Protein AF-A0A0N1GGP4-F1 (afdb_monomer)

Solvent-accessible surface area (backbone atoms only — not comparable to full-atom values): 4964 Å² total; per-residue (Å²): 137,83,84,78,78,81,75,77,56,69,67,54,66,75,70,49,86,77,84,82,89,64,62,68,72,58,47,51,53,42,49,54,51,18,64,76,70,75,46,55,57,67,58,55,51,52,48,53,51,48,54,53,46,54,62,59,66,62,37,65,64,59,57,48,47,54,51,52,66,68,39,50,73,59,61,64,74,77,113

pLDDT: mean 75.94, std 16.9, range [35.5, 96.31]

Nearest PDB structures (foldseek):
  9fnn-assembly1_A  TM=4.489E-01  e=4.214E+00  Escherichia coli

Sequence (79 aa):
MARRHHLIPAWYHLCMAMTLRLPDDLDAKLTERAHREGRSKQELAIEAIRDAQDRAEVKVDDVLAELMDSDTEILDYLK

Foldseek 3Di:
DDDDPPDDDPVCVVPDDDDDDDDPVVVVVLVVVCVVVVHDSVVVVVVVVVVVVVVVVPPPVVVVVVVCVVCVVVVVVVD

Structure (mmCIF, N/CA/C/O backbone):
data_AF-A0A0N1GGP4-F1
#
_entry.id   AF-A0A0N1GGP4-F1
#
loop_
_atom_site.group_PDB
_atom_site.id
_atom_site.type_symbol
_atom_site.label_atom_id
_atom_site.label_alt_id
_atom_site.label_comp_id
_atom_site.label_asym_id
_atom_site.label_entity_id
_atom_site.label_seq_id
_atom_site.pdbx_PDB_ins_code
_atom_site.Cartn_x
_atom_site.Cartn_y
_atom_site.Cartn_z
_atom_site.occupancy
_atom_site.B_iso_or_equiv
_atom_site.auth_seq_id
_atom_site.auth_comp_id
_atom_site.auth_asym_id
_atom_site.auth_atom_id
_atom_site.pdbx_PDB_model_num
ATOM 1 N N . MET A 1 1 ? 8.000 -38.663 19.198 1.00 35.50 1 MET A N 1
ATOM 2 C CA . MET A 1 1 ? 7.733 -37.265 19.612 1.00 35.50 1 MET A CA 1
ATOM 3 C C . MET A 1 1 ? 7.344 -36.459 18.377 1.00 35.50 1 MET A C 1
ATOM 5 O O . MET A 1 1 ? 8.204 -36.207 17.545 1.00 35.50 1 MET A O 1
ATOM 9 N N . ALA A 1 2 ? 6.060 -36.137 18.194 1.00 42.31 2 ALA A N 1
ATOM 10 C CA . ALA A 1 2 ? 5.577 -35.416 17.011 1.00 42.31 2 ALA A CA 1
ATOM 11 C C . ALA A 1 2 ? 5.607 -33.897 17.254 1.00 42.31 2 ALA A C 1
ATOM 13 O O . ALA A 1 2 ? 5.028 -33.407 18.225 1.00 42.31 2 ALA A O 1
ATOM 14 N N . ARG A 1 3 ? 6.303 -33.162 16.378 1.00 46.28 3 ARG A N 1
ATOM 15 C CA . ARG A 1 3 ? 6.361 -31.694 16.370 1.00 46.28 3 ARG A CA 1
ATOM 16 C C . ARG A 1 3 ? 4.961 -31.123 16.112 1.00 46.28 3 ARG A C 1
ATOM 18 O O . ARG A 1 3 ? 4.437 -31.273 15.014 1.00 46.28 3 ARG A O 1
ATOM 25 N N . ARG A 1 4 ? 4.365 -30.444 17.098 1.00 50.22 4 ARG A N 1
ATOM 26 C CA . ARG A 1 4 ? 3.191 -29.583 16.874 1.00 50.22 4 ARG A CA 1
ATOM 27 C C . ARG A 1 4 ? 3.652 -28.303 16.181 1.00 50.22 4 ARG A C 1
ATOM 29 O O . ARG A 1 4 ? 4.186 -27.414 16.841 1.00 50.22 4 ARG A O 1
ATOM 36 N N . HIS A 1 5 ? 3.428 -28.196 14.875 1.00 55.31 5 HIS A N 1
ATOM 37 C CA . HIS A 1 5 ? 3.360 -26.888 14.227 1.00 55.31 5 HIS A CA 1
ATOM 38 C C . HIS A 1 5 ? 2.156 -26.141 14.818 1.00 55.31 5 HIS A C 1
ATOM 40 O O . HIS A 1 5 ? 1.015 -26.556 14.629 1.00 55.31 5 HIS A O 1
ATOM 46 N N . HIS A 1 6 ? 2.406 -25.081 15.590 1.00 63.66 6 HIS A N 1
ATOM 47 C CA . HIS A 1 6 ? 1.356 -24.161 16.025 1.00 63.66 6 HIS A CA 1
ATOM 48 C C . HIS A 1 6 ? 0.890 -23.362 14.804 1.00 63.66 6 HIS A C 1
ATOM 5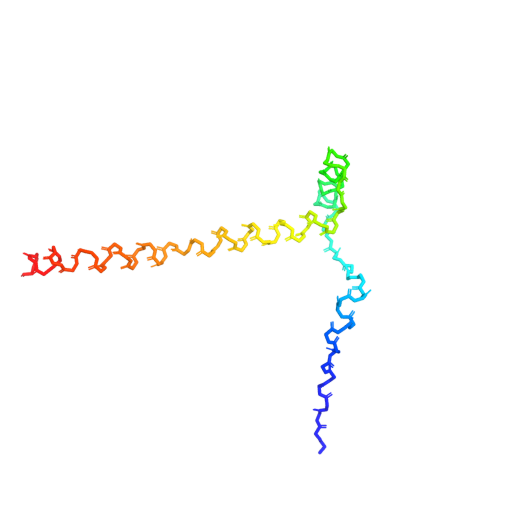0 O O . HIS A 1 6 ? 1.514 -22.374 14.425 1.00 63.66 6 HIS A O 1
ATOM 56 N N . LEU A 1 7 ? -0.187 -23.820 14.167 1.00 76.44 7 LEU A N 1
ATOM 57 C CA . LEU A 1 7 ? -0.951 -23.022 13.216 1.00 76.44 7 LEU A CA 1
ATOM 58 C C . LEU A 1 7 ? -1.623 -21.896 14.005 1.00 76.44 7 LEU A C 1
ATOM 60 O O . LEU A 1 7 ? -2.448 -22.149 14.883 1.00 76.44 7 LEU A O 1
ATOM 64 N N . ILE A 1 8 ? -1.217 -20.660 13.735 1.00 77.25 8 ILE A N 1
ATOM 65 C CA . ILE A 1 8 ? -1.824 -19.472 14.331 1.00 77.25 8 ILE A CA 1
ATOM 66 C C . ILE A 1 8 ? -3.273 -19.378 13.813 1.00 77.25 8 ILE A C 1
ATOM 68 O O . ILE A 1 8 ? -3.485 -19.461 12.601 1.00 77.25 8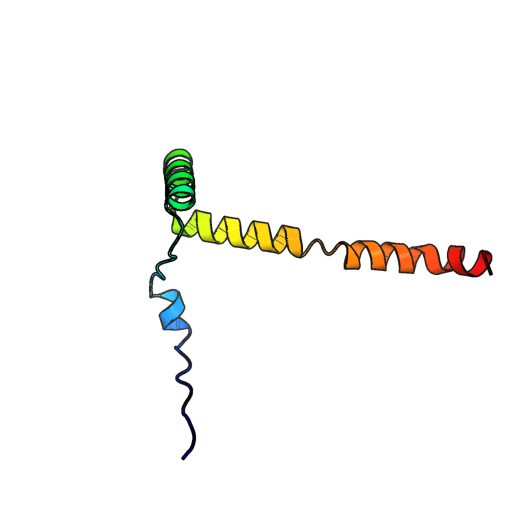 ILE A O 1
ATOM 72 N N . PRO A 1 9 ? -4.289 -19.244 14.686 1.00 85.25 9 PRO A N 1
ATOM 73 C CA . PRO A 1 9 ? -5.681 -19.155 14.253 1.00 85.25 9 PRO A CA 1
ATOM 74 C C . PRO A 1 9 ? -5.948 -17.960 13.324 1.00 85.25 9 PRO A C 1
ATOM 76 O O . PRO A 1 9 ? -5.454 -16.864 13.567 1.00 85.25 9 PRO A O 1
ATOM 79 N N . ALA A 1 10 ? -6.809 -18.128 12.315 1.00 74.44 10 ALA A N 1
ATOM 80 C CA . ALA A 1 10 ? -7.123 -17.071 11.341 1.00 74.44 10 ALA A CA 1
ATOM 81 C C . ALA A 1 10 ? -7.663 -15.774 11.981 1.00 74.44 10 ALA A C 1
ATOM 83 O O . ALA A 1 10 ? -7.335 -14.680 11.528 1.00 74.44 10 ALA A O 1
ATOM 84 N N . TRP A 1 11 ? -8.425 -15.880 13.078 1.00 78.19 11 TRP A N 1
ATOM 85 C CA . TRP A 1 11 ? -8.925 -14.711 13.813 1.00 78.19 11 TRP A CA 1
ATOM 86 C C . TRP A 1 11 ? -7.791 -13.850 14.388 1.00 78.19 11 TRP A C 1
ATOM 88 O O . TRP A 1 11 ? -7.921 -12.632 14.448 1.00 78.19 11 TRP A O 1
ATOM 98 N N . TYR A 1 12 ? -6.654 -14.456 14.749 1.00 73.25 12 TYR A N 1
ATOM 99 C CA . TYR A 1 12 ? -5.489 -13.728 15.250 1.00 73.25 12 TYR A CA 1
ATOM 100 C C . TYR A 1 12 ? -4.889 -12.843 14.154 1.00 73.25 12 TYR A C 1
ATOM 102 O O . TYR A 1 12 ? -4.526 -11.708 14.432 1.00 73.25 12 TYR A O 1
ATOM 110 N N . HIS A 1 13 ? -4.854 -13.312 12.903 1.00 72.38 13 HIS A N 1
ATOM 111 C CA . HIS A 1 13 ? -4.388 -12.513 11.763 1.00 72.38 13 HIS A CA 1
ATOM 112 C C . HIS A 1 13 ? -5.347 -11.375 11.388 1.00 72.38 13 HIS A C 1
ATOM 114 O O . HIS A 1 13 ? -4.901 -10.352 10.882 1.00 72.38 13 HIS A O 1
ATOM 120 N N . LEU A 1 14 ? -6.648 -11.536 11.651 1.00 67.81 14 LEU A N 1
ATOM 121 C CA . LEU A 1 14 ? 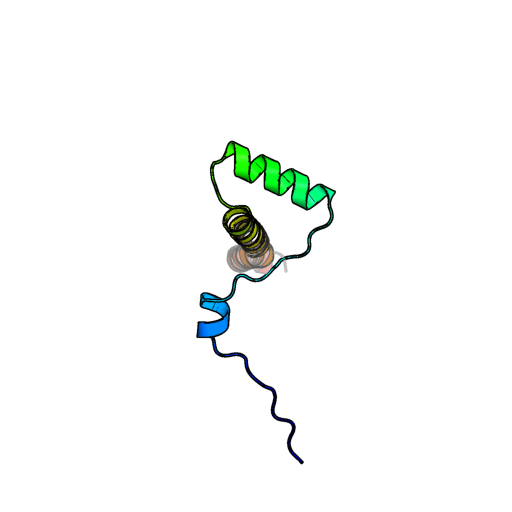-7.650 -10.490 11.414 1.00 67.81 14 LEU A CA 1
ATOM 122 C C . LEU A 1 14 ? -7.641 -9.411 12.508 1.00 67.81 14 LEU A C 1
ATOM 124 O O . LEU A 1 14 ? -7.922 -8.251 12.220 1.00 67.81 14 LEU A O 1
ATOM 128 N N . CYS A 1 15 ? -7.329 -9.780 13.755 1.00 71.56 15 CYS A N 1
ATOM 129 C CA . CYS A 1 15 ? -7.336 -8.856 14.892 1.00 71.56 15 CYS A CA 1
ATOM 130 C C . CYS A 1 15 ? -5.971 -8.219 15.183 1.00 71.56 15 CYS A C 1
ATOM 132 O O . CYS A 1 15 ? -5.924 -7.111 15.715 1.00 71.56 15 CYS A O 1
ATOM 134 N N . MET A 1 16 ? -4.860 -8.893 14.873 1.00 77.56 16 MET A N 1
ATOM 135 C CA . MET A 1 16 ? -3.524 -8.360 15.134 1.00 77.56 16 MET A CA 1
ATOM 136 C C . MET A 1 16 ? -3.023 -7.525 13.965 1.00 77.56 16 MET A C 1
ATOM 138 O O . MET A 1 16 ? -2.817 -8.024 12.860 1.00 77.56 16 MET A O 1
ATOM 142 N N . ALA A 1 17 ? -2.728 -6.258 14.245 1.00 69.94 17 ALA A N 1
ATOM 143 C CA . ALA A 1 17 ? -1.979 -5.414 13.330 1.00 69.94 17 ALA A CA 1
ATOM 144 C C . ALA A 1 17 ? -0.556 -5.975 13.163 1.00 69.94 17 ALA A C 1
ATOM 146 O O . ALA A 1 17 ? 0.242 -5.980 14.103 1.00 69.94 17 ALA A O 1
ATOM 147 N N . MET A 1 18 ? -0.233 -6.467 11.967 1.00 77.12 18 MET A N 1
ATOM 148 C CA . MET A 1 18 ? 1.119 -6.918 11.634 1.00 77.12 18 MET A CA 1
ATOM 149 C C . MET A 1 18 ? 2.001 -5.715 11.296 1.00 77.12 18 MET A C 1
ATOM 151 O O . MET A 1 18 ? 1.660 -4.905 10.439 1.00 77.12 18 MET A O 1
ATOM 155 N N . THR A 1 19 ? 3.160 -5.608 11.948 1.00 81.56 19 THR A N 1
ATOM 156 C CA . THR A 1 19 ? 4.147 -4.569 11.637 1.00 81.56 19 THR A CA 1
ATOM 157 C C . THR A 1 19 ? 5.017 -5.009 10.463 1.00 81.56 19 THR A C 1
ATOM 159 O O . THR A 1 19 ? 5.872 -5.883 10.609 1.00 81.56 19 THR A O 1
ATOM 162 N N . LEU A 1 20 ? 4.824 -4.384 9.303 1.00 83.81 20 LEU A N 1
ATOM 163 C CA . LEU A 1 20 ? 5.723 -4.524 8.161 1.00 83.81 20 LEU A CA 1
ATOM 164 C C . LEU A 1 20 ? 6.961 -3.644 8.378 1.00 83.81 20 LEU A C 1
ATOM 166 O O . LEU A 1 20 ? 6.843 -2.431 8.546 1.00 83.81 20 LEU A O 1
ATOM 170 N N . ARG A 1 21 ? 8.154 -4.246 8.389 1.00 88.00 21 ARG A N 1
ATOM 171 C CA . ARG A 1 21 ? 9.419 -3.498 8.407 1.00 88.00 21 ARG A CA 1
ATOM 172 C C . ARG A 1 21 ? 9.787 -3.125 6.977 1.00 88.00 21 ARG A C 1
ATOM 174 O O . ARG A 1 21 ? 10.021 -4.008 6.157 1.00 88.00 21 ARG A O 1
ATOM 181 N N . LEU A 1 22 ? 9.844 -1.827 6.708 1.00 90.69 22 LEU A N 1
ATOM 182 C CA . LEU A 1 22 ? 10.276 -1.267 5.434 1.00 90.69 22 LEU A CA 1
ATOM 183 C C . LEU A 1 22 ? 11.625 -0.557 5.611 1.00 90.69 22 LEU A C 1
ATOM 185 O O . LEU A 1 22 ? 11.880 -0.025 6.694 1.00 90.69 22 LEU A O 1
ATOM 189 N N . PRO A 1 23 ? 12.477 -0.534 4.573 1.00 95.00 23 PRO A N 1
ATOM 190 C CA . PRO A 1 23 ? 13.554 0.444 4.460 1.00 95.00 23 PRO A CA 1
ATOM 191 C C . PRO A 1 23 ? 13.032 1.877 4.646 1.00 95.00 23 PRO A C 1
ATOM 193 O O . PRO A 1 23 ? 11.921 2.192 4.210 1.00 95.00 23 PRO A O 1
ATOM 196 N N . ASP A 1 24 ? 13.836 2.744 5.268 1.00 93.56 24 ASP A N 1
ATOM 197 C CA . ASP A 1 24 ? 13.420 4.100 5.661 1.00 93.56 24 ASP A CA 1
ATOM 198 C C . ASP A 1 24 ? 12.937 4.948 4.470 1.00 93.56 24 ASP A C 1
ATOM 200 O O . ASP A 1 24 ? 11.989 5.726 4.589 1.00 93.56 24 ASP A O 1
ATOM 204 N N . ASP A 1 25 ? 13.541 4.770 3.292 1.00 94.69 25 ASP A N 1
ATOM 205 C CA . ASP A 1 25 ? 13.162 5.488 2.074 1.00 94.69 25 ASP A CA 1
ATOM 206 C C . ASP A 1 25 ? 11.774 5.078 1.556 1.00 94.69 25 ASP A C 1
ATOM 208 O O . ASP A 1 25 ? 11.017 5.915 1.053 1.00 94.69 25 ASP A O 1
ATOM 212 N N . LEU A 1 26 ? 11.417 3.799 1.696 1.00 93.88 26 LEU A N 1
ATOM 213 C CA . LEU A 1 26 ? 10.103 3.282 1.326 1.00 93.88 26 LEU A CA 1
ATOM 214 C C . LEU A 1 26 ? 9.035 3.667 2.353 1.00 93.88 26 LEU A C 1
ATOM 216 O O . LEU A 1 26 ? 7.931 4.034 1.947 1.00 93.88 26 LEU A O 1
ATOM 220 N N . ASP A 1 27 ? 9.350 3.659 3.653 1.00 93.50 27 ASP A N 1
ATOM 221 C CA . ASP A 1 27 ? 8.408 4.133 4.678 1.00 93.50 27 ASP A CA 1
ATOM 222 C C . ASP A 1 27 ? 8.111 5.631 4.522 1.00 93.50 27 ASP A C 1
ATOM 224 O O . ASP A 1 27 ? 6.953 6.039 4.633 1.00 93.50 27 ASP A O 1
ATOM 228 N N . ALA A 1 28 ? 9.115 6.446 4.178 1.00 95.12 28 ALA A N 1
ATOM 229 C CA . ALA A 1 28 ? 8.923 7.868 3.903 1.00 95.12 28 ALA A CA 1
ATOM 230 C C . ALA A 1 28 ? 7.979 8.100 2.710 1.00 95.12 28 ALA A C 1
ATOM 232 O O . ALA A 1 28 ? 7.018 8.864 2.817 1.00 95.12 28 ALA A O 1
ATOM 233 N N . LYS A 1 29 ? 8.187 7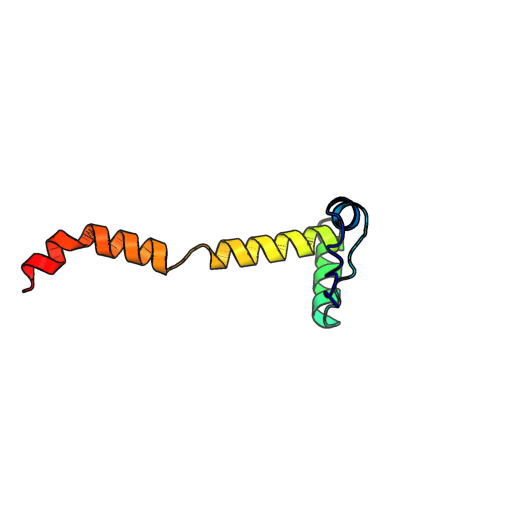.389 1.592 1.00 94.81 29 LYS A N 1
ATOM 234 C CA . LYS A 1 29 ? 7.300 7.456 0.415 1.00 94.81 29 LYS A CA 1
ATOM 235 C C . LYS A 1 29 ? 5.875 7.006 0.739 1.00 94.81 29 LYS A C 1
ATOM 237 O O . LYS A 1 29 ? 4.914 7.628 0.286 1.00 94.81 29 LYS A O 1
ATOM 242 N N . LEU A 1 30 ? 5.732 5.938 1.523 1.00 94.62 30 LEU A N 1
ATOM 243 C CA . LEU A 1 30 ? 4.429 5.424 1.941 1.00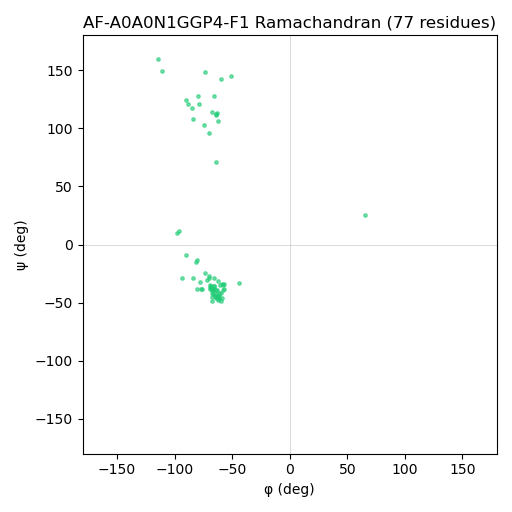 94.62 30 LEU A CA 1
ATOM 244 C C . LEU A 1 30 ? 3.714 6.402 2.884 1.00 94.62 30 LEU A C 1
ATOM 246 O O . LEU A 1 30 ? 2.506 6.593 2.767 1.00 94.62 30 LEU A O 1
ATOM 250 N N . THR A 1 31 ? 4.460 7.054 3.778 1.00 94.56 31 THR A N 1
ATOM 251 C CA . THR A 1 31 ? 3.952 8.091 4.686 1.00 94.56 31 THR A CA 1
ATOM 252 C C . THR A 1 31 ? 3.451 9.311 3.919 1.00 94.56 31 THR A C 1
ATOM 254 O O . THR A 1 31 ? 2.343 9.776 4.175 1.00 94.56 31 THR A O 1
ATOM 257 N N . GLU A 1 32 ? 4.208 9.785 2.931 1.00 96.31 32 GLU A N 1
ATOM 258 C CA . GLU A 1 32 ? 3.787 10.900 2.078 1.00 96.31 32 GLU A CA 1
ATOM 259 C C . GLU A 1 32 ? 2.518 10.556 1.283 1.00 96.31 32 GLU A C 1
ATOM 261 O O . GLU A 1 32 ? 1.566 11.338 1.219 1.00 96.31 32 GLU A O 1
ATOM 266 N N . ARG A 1 33 ? 2.458 9.344 0.715 1.00 95.44 33 ARG A N 1
ATOM 267 C CA . ARG A 1 33 ? 1.266 8.863 0.005 1.00 95.44 33 ARG A CA 1
ATOM 268 C C . ARG A 1 33 ? 0.045 8.797 0.929 1.00 95.44 33 ARG A C 1
ATOM 270 O O . ARG A 1 33 ? -1.018 9.276 0.543 1.00 95.44 33 ARG A O 1
ATOM 277 N N . ALA A 1 34 ? 0.210 8.273 2.142 1.00 96.00 34 ALA A N 1
ATOM 278 C CA . ALA A 1 34 ? -0.841 8.207 3.158 1.00 96.00 34 ALA A CA 1
ATOM 279 C C . ALA A 1 34 ? -1.386 9.593 3.514 1.00 96.00 34 ALA A C 1
ATOM 281 O O . ALA A 1 34 ? -2.600 9.789 3.540 1.00 96.00 34 ALA A O 1
ATOM 282 N N . HIS A 1 35 ? -0.495 10.565 3.724 1.00 95.75 35 HIS A N 1
ATOM 283 C CA . HIS A 1 35 ? -0.879 11.934 4.048 1.00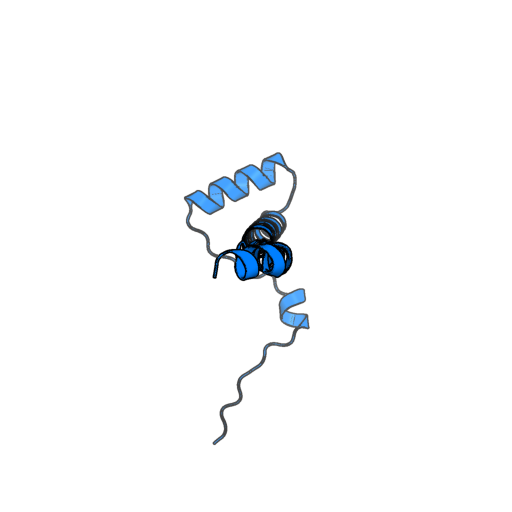 95.75 35 HIS A CA 1
ATOM 284 C C . HIS A 1 35 ? -1.659 12.598 2.905 1.00 95.75 35 HIS A C 1
ATOM 286 O O . HIS A 1 35 ? -2.714 13.187 3.130 1.00 95.75 35 HIS A O 1
ATOM 292 N N . ARG A 1 36 ? -1.175 12.458 1.668 1.00 96.31 36 ARG A N 1
ATOM 293 C CA . ARG A 1 36 ? -1.811 13.027 0.473 1.00 96.31 36 ARG A CA 1
ATOM 294 C C . ARG A 1 36 ? -3.180 12.420 0.165 1.00 96.31 36 ARG A C 1
ATOM 296 O O . ARG A 1 36 ? -4.066 13.140 -0.281 1.00 96.31 36 ARG A O 1
ATOM 303 N N . GLU A 1 37 ? -3.348 11.116 0.372 1.00 94.62 37 GLU A N 1
ATOM 304 C CA . GLU A 1 37 ? -4.604 10.407 0.083 1.00 94.62 37 GLU A CA 1
ATOM 305 C C . GLU A 1 37 ? -5.569 10.374 1.280 1.00 94.62 37 GLU A C 1
ATOM 307 O O . GLU A 1 37 ? -6.715 9.963 1.125 1.00 94.62 37 GLU A O 1
ATOM 312 N N 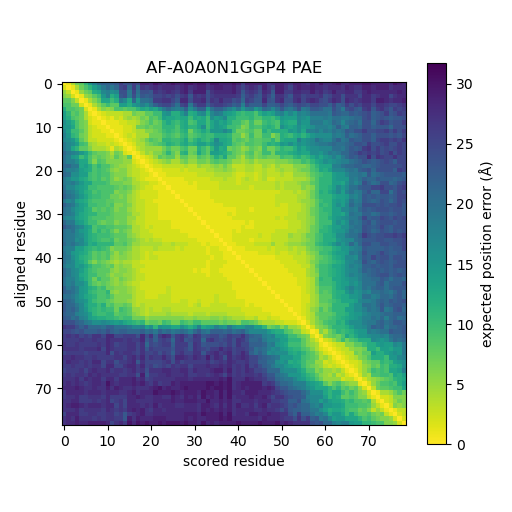. GLY A 1 38 ? -5.131 10.797 2.473 1.00 95.12 38 GLY A N 1
ATOM 313 C CA . GLY A 1 38 ? -5.928 10.704 3.700 1.00 95.12 38 GLY A CA 1
ATOM 314 C C . GLY A 1 38 ? -6.210 9.260 4.133 1.00 95.12 38 GLY A C 1
ATOM 315 O O . GLY A 1 38 ? -7.214 8.998 4.792 1.00 95.12 38 GLY A O 1
ATOM 316 N N . ARG A 1 39 ? -5.344 8.317 3.743 1.00 94.75 39 ARG A N 1
ATOM 317 C CA . ARG A 1 39 ? -5.502 6.869 3.958 1.00 94.75 39 ARG A CA 1
ATOM 318 C C . ARG A 1 39 ? -4.425 6.335 4.888 1.00 94.75 39 ARG A C 1
ATOM 320 O O . ARG A 1 39 ? -3.377 6.949 5.072 1.00 94.75 39 ARG A O 1
ATOM 327 N N . SER A 1 40 ? -4.665 5.174 5.494 1.00 92.06 40 SER A N 1
ATOM 328 C CA . SER A 1 40 ? -3.669 4.574 6.388 1.00 92.06 40 SER A CA 1
ATOM 329 C C . SER A 1 40 ? -2.491 3.977 5.604 1.00 92.06 40 SER A C 1
ATOM 331 O O . SER A 1 40 ? -2.665 3.443 4.507 1.00 92.06 40 SER A O 1
ATOM 333 N N . LYS A 1 41 ? -1.284 3.988 6.191 1.00 92.38 41 LYS A N 1
ATOM 334 C CA . LYS A 1 41 ? -0.101 3.337 5.589 1.00 92.38 41 LYS A CA 1
ATOM 335 C C . LYS A 1 41 ? -0.333 1.848 5.313 1.00 92.38 41 LYS A C 1
ATOM 337 O O . LYS A 1 41 ? 0.107 1.341 4.288 1.00 92.38 41 LYS A O 1
ATOM 342 N N . GLN A 1 42 ? -1.041 1.165 6.213 1.00 89.94 42 GLN A N 1
ATOM 343 C CA . GLN A 1 42 ? -1.353 -0.260 6.087 1.00 89.94 42 GLN A CA 1
ATOM 344 C C . GLN A 1 42 ? -2.253 -0.539 4.881 1.00 89.94 42 GLN A C 1
ATOM 346 O O . GLN A 1 42 ? -2.003 -1.474 4.129 1.00 89.94 42 GLN A O 1
ATOM 351 N N . GLU A 1 43 ? -3.286 0.277 4.687 1.00 90.56 43 GLU A N 1
ATOM 352 C CA . GLU A 1 43 ? -4.210 0.141 3.563 1.00 90.56 43 GLU A CA 1
ATOM 353 C C . GLU A 1 43 ? -3.487 0.323 2.224 1.00 90.56 43 GLU A C 1
ATOM 355 O O . GLU A 1 43 ? -3.627 -0.505 1.328 1.00 90.56 43 GLU A O 1
ATOM 360 N N . LEU A 1 44 ? -2.632 1.343 2.131 1.00 94.00 44 LEU A N 1
ATOM 361 C CA . LEU A 1 44 ? -1.807 1.592 0.950 1.00 94.00 44 LEU A CA 1
ATOM 362 C C . LEU A 1 44 ? -0.770 0.494 0.693 1.00 94.00 44 LEU A C 1
ATOM 364 O O . LEU A 1 44 ? -0.484 0.182 -0.461 1.00 94.00 44 LEU A O 1
ATOM 368 N N . ALA A 1 45 ? -0.204 -0.097 1.746 1.00 91.81 45 ALA A N 1
ATOM 369 C CA . ALA A 1 45 ? 0.711 -1.226 1.609 1.00 91.81 45 ALA A CA 1
ATOM 370 C C . ALA A 1 45 ? -0.011 -2.474 1.078 1.00 91.81 45 ALA A C 1
ATOM 372 O O . ALA A 1 45 ? 0.513 -3.150 0.197 1.00 91.81 45 ALA A O 1
ATOM 373 N N . ILE A 1 46 ? -1.221 -2.760 1.577 1.00 91.06 46 ILE A N 1
ATOM 374 C CA . ILE A 1 46 ? -2.052 -3.869 1.085 1.00 91.06 46 ILE A CA 1
ATOM 375 C C . ILE A 1 46 ? -2.409 -3.657 -0.388 1.00 91.06 46 ILE A C 1
ATOM 377 O O . ILE A 1 46 ? -2.293 -4.590 -1.178 1.00 91.06 46 ILE A O 1
ATOM 381 N N . GLU A 1 47 ? -2.811 -2.443 -0.762 1.00 92.62 47 GLU A N 1
ATOM 382 C CA . GLU A 1 47 ? -3.102 -2.088 -2.153 1.00 92.62 47 GLU A CA 1
ATOM 383 C C . GLU A 1 47 ? -1.877 -2.271 -3.050 1.00 92.62 47 GLU A C 1
ATOM 385 O O . GLU A 1 47 ? -1.964 -2.964 -4.052 1.00 92.62 47 GLU A O 1
ATOM 390 N N . ALA A 1 48 ? -0.712 -1.751 -2.658 1.00 92.38 48 ALA A N 1
ATOM 391 C CA . ALA A 1 48 ? 0.505 -1.886 -3.454 1.00 92.38 48 ALA A CA 1
ATOM 392 C C . ALA A 1 48 ? 0.920 -3.352 -3.673 1.00 92.38 48 ALA A C 1
ATOM 394 O O . ALA A 1 48 ? 1.441 -3.690 -4.735 1.00 92.38 48 ALA A O 1
ATOM 395 N N . ILE A 1 49 ? 0.694 -4.224 -2.682 1.00 90.38 49 ILE A N 1
ATOM 396 C CA . ILE A 1 49 ? 0.940 -5.666 -2.818 1.00 90.38 49 ILE A CA 1
ATOM 397 C C . ILE A 1 49 ? -0.040 -6.286 -3.815 1.00 90.38 49 ILE A C 1
ATOM 399 O O . ILE A 1 49 ? 0.396 -7.050 -4.671 1.00 90.38 49 ILE A O 1
ATOM 403 N N . ARG A 1 50 ? -1.333 -5.952 -3.724 1.00 90.44 50 ARG A N 1
ATOM 404 C CA . ARG A 1 50 ? -2.352 -6.438 -4.666 1.00 90.44 50 ARG A CA 1
ATOM 405 C C . ARG A 1 50 ? -2.062 -5.966 -6.082 1.00 90.44 50 ARG A C 1
ATOM 407 O O . ARG A 1 50 ? -1.964 -6.795 -6.967 1.00 90.44 50 ARG A O 1
ATOM 414 N N . ASP A 1 51 ? -1.770 -4.685 -6.273 1.00 91.44 51 ASP A N 1
ATOM 415 C CA . ASP A 1 51 ? -1.401 -4.136 -7.579 1.00 91.44 51 ASP A CA 1
ATOM 416 C C . ASP A 1 51 ? -0.164 -4.830 -8.166 1.00 91.44 51 ASP A C 1
ATOM 418 O O . ASP A 1 51 ? -0.081 -5.058 -9.372 1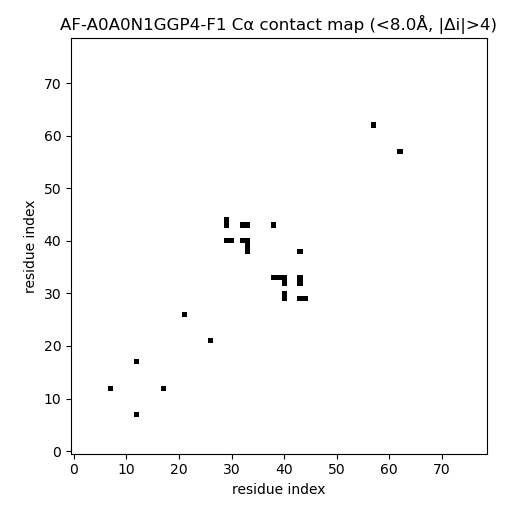.00 91.44 51 ASP A O 1
ATOM 422 N N . ALA A 1 52 ? 0.831 -5.145 -7.330 1.00 88.12 52 ALA A N 1
ATOM 423 C CA . ALA A 1 52 ? 2.016 -5.873 -7.766 1.00 88.12 52 ALA A CA 1
ATOM 424 C C . ALA A 1 52 ? 1.691 -7.326 -8.146 1.00 88.12 52 ALA A C 1
ATOM 426 O O . ALA A 1 52 ? 2.268 -7.835 -9.105 1.00 88.12 52 ALA A O 1
ATOM 427 N N . GLN A 1 53 ? 0.774 -7.973 -7.420 1.00 86.75 53 GLN A N 1
ATOM 428 C CA . GLN A 1 53 ? 0.269 -9.306 -7.742 1.00 86.75 53 GLN A CA 1
ATOM 429 C C . GLN A 1 53 ? -0.544 -9.290 -9.031 1.00 86.75 53 GLN A C 1
ATOM 431 O O . GLN A 1 53 ? -0.223 -10.061 -9.919 1.00 86.75 53 GLN A O 1
ATOM 436 N N . ASP A 1 54 ? -1.486 -8.366 -9.193 1.00 85.25 54 ASP A N 1
ATOM 437 C CA . ASP A 1 54 ? -2.310 -8.235 -10.396 1.00 85.25 54 ASP A CA 1
ATOM 438 C C . ASP A 1 54 ? -1.433 -7.988 -11.633 1.00 85.25 54 ASP A C 1
ATOM 440 O O . ASP A 1 54 ? -1.616 -8.610 -12.675 1.00 85.25 54 ASP A O 1
ATOM 444 N N . ARG A 1 55 ? -0.399 -7.141 -11.514 1.00 78.75 55 ARG A N 1
ATOM 445 C CA . ARG A 1 55 ? 0.584 -6.930 -12.594 1.00 78.75 55 ARG A CA 1
ATOM 446 C C . ARG A 1 55 ? 1.428 -8.165 -12.898 1.00 78.75 55 ARG A C 1
ATOM 448 O O . ARG A 1 55 ? 1.901 -8.290 -14.023 1.00 78.75 55 ARG A O 1
ATOM 455 N N . ALA A 1 56 ? 1.663 -9.028 -11.914 1.00 73.25 56 ALA A N 1
ATOM 456 C CA . ALA A 1 56 ? 2.371 -10.292 -12.098 1.00 73.25 56 ALA A CA 1
ATOM 457 C C . ALA A 1 56 ? 1.443 -11.418 -12.602 1.00 73.25 56 ALA A C 1
ATOM 459 O O . ALA A 1 56 ? 1.911 -12.322 -13.290 1.00 73.25 56 ALA A O 1
ATOM 460 N N . GLU A 1 57 ? 0.148 -11.360 -12.275 1.00 60.72 57 GLU A N 1
ATOM 461 C CA . GLU A 1 57 ? -0.910 -12.281 -12.705 1.00 60.72 57 GLU A CA 1
ATOM 462 C C . GLU A 1 57 ? -1.453 -11.975 -14.099 1.00 60.72 57 GLU A C 1
ATOM 464 O O . GLU A 1 57 ? -2.028 -12.874 -14.712 1.00 60.72 57 GLU A O 1
ATOM 469 N N . VAL A 1 58 ? -1.185 -10.788 -14.666 1.00 57.97 58 VAL A N 1
ATOM 470 C CA . VAL A 1 58 ? -1.090 -10.628 -16.128 1.00 57.97 58 VAL A CA 1
ATOM 471 C C . VAL A 1 58 ? 0.108 -11.459 -16.596 1.00 57.97 58 VAL A C 1
ATOM 473 O O . VAL A 1 58 ? 1.180 -10.960 -16.938 1.00 57.97 58 VAL A O 1
ATOM 476 N N . LYS A 1 59 ? -0.066 -12.776 -16.537 1.00 56.09 59 LYS A N 1
ATOM 477 C CA . LYS A 1 59 ? 0.843 -13.770 -17.054 1.00 56.09 59 LYS A CA 1
ATOM 478 C C . LYS A 1 59 ? 0.905 -13.522 -18.544 1.00 56.09 59 LYS A C 1
ATOM 480 O O . LYS A 1 59 ? -0.014 -13.846 -19.290 1.00 56.09 59 LYS A O 1
ATOM 485 N N . VAL A 1 60 ? 2.032 -12.966 -18.964 1.00 57.50 60 VAL A N 1
ATOM 486 C CA . VAL A 1 60 ? 2.490 -13.031 -20.350 1.00 57.50 60 VAL A CA 1
ATOM 487 C C . VAL A 1 60 ? 2.300 -14.452 -20.889 1.00 57.50 60 VAL A C 1
ATOM 489 O O . VAL A 1 60 ? 1.924 -14.587 -22.039 1.00 57.50 60 VAL A O 1
ATOM 492 N N . ASP A 1 61 ? 2.441 -15.482 -20.048 1.00 57.19 61 ASP A N 1
ATOM 493 C CA . ASP A 1 61 ? 2.195 -16.884 -20.397 1.00 57.19 61 ASP A CA 1
ATOM 494 C C . ASP A 1 61 ? 0.733 -17.216 -20.733 1.00 57.19 61 ASP A C 1
ATOM 496 O O . ASP A 1 61 ? 0.515 -18.018 -21.629 1.00 57.19 61 ASP A O 1
ATOM 500 N N . ASP A 1 62 ? -0.263 -16.610 -20.078 1.00 58.53 62 ASP A N 1
ATOM 501 C CA . ASP A 1 62 ? -1.679 -16.891 -20.369 1.00 58.53 62 ASP A CA 1
ATOM 502 C C . ASP A 1 62 ? -2.109 -16.180 -21.666 1.00 58.53 62 ASP A C 1
ATOM 504 O O . ASP A 1 62 ? -2.789 -16.772 -22.499 1.00 58.53 62 ASP A O 1
ATOM 508 N N . VAL A 1 63 ? -1.624 -14.952 -21.900 1.00 60.00 63 VAL A N 1
ATOM 509 C CA . VAL A 1 63 ? -1.810 -14.236 -23.180 1.00 60.00 63 VAL A CA 1
ATOM 510 C C . VAL A 1 63 ? -1.042 -14.923 -24.316 1.00 60.00 63 VAL A C 1
ATOM 512 O O . VAL A 1 63 ? -1.540 -15.026 -25.434 1.00 60.00 63 VAL A O 1
ATOM 515 N N . LEU A 1 64 ? 0.172 -15.413 -24.047 1.00 58.19 64 LEU A N 1
ATOM 516 C CA . LEU A 1 64 ? 0.980 -16.153 -25.015 1.00 58.19 64 LEU A CA 1
ATOM 517 C C . LEU A 1 64 ? 0.363 -17.524 -25.318 1.00 58.19 64 LEU A C 1
ATOM 519 O O . LEU A 1 64 ? 0.364 -17.926 -26.476 1.00 58.19 64 LEU A O 1
ATOM 523 N N . ALA A 1 65 ? -0.201 -18.211 -24.322 1.00 61.53 65 ALA A N 1
ATOM 524 C CA . ALA A 1 65 ? -0.929 -19.462 -24.515 1.00 61.53 65 ALA A CA 1
ATOM 525 C C . ALA A 1 65 ? -2.201 -19.251 -25.346 1.00 61.53 65 ALA A C 1
ATOM 527 O O . ALA A 1 65 ? -2.446 -20.021 -26.265 1.00 61.53 65 ALA A O 1
ATOM 528 N N . GLU A 1 66 ? -2.958 -18.176 -25.101 1.00 59.47 66 GLU A N 1
ATOM 529 C CA . GLU A 1 66 ? -4.139 -17.826 -25.904 1.00 59.47 66 GLU A CA 1
ATOM 530 C C . GLU A 1 66 ? -3.774 -17.505 -27.369 1.00 59.47 66 GLU A C 1
ATOM 532 O O . GLU A 1 66 ? -4.470 -17.930 -28.295 1.00 59.47 66 GLU A O 1
ATOM 537 N N . LEU A 1 67 ? -2.649 -16.817 -27.605 1.00 59.22 67 LEU A N 1
ATOM 538 C CA . LEU A 1 67 ? -2.108 -16.568 -28.950 1.00 59.22 67 LEU A CA 1
ATOM 539 C C . LEU A 1 67 ? -1.612 -17.853 -29.635 1.00 59.22 67 LEU A C 1
ATOM 541 O O . LEU A 1 67 ? -1.885 -18.059 -30.814 1.00 59.22 67 LEU A O 1
ATOM 545 N N . MET A 1 68 ? -0.923 -18.739 -28.911 1.00 59.41 68 MET A N 1
ATOM 546 C CA . MET A 1 68 ? -0.447 -20.024 -29.442 1.00 59.41 68 MET A CA 1
ATOM 547 C C . MET A 1 68 ? -1.595 -21.000 -29.749 1.00 59.41 68 MET A C 1
ATOM 549 O O . MET A 1 68 ? -1.536 -21.707 -30.756 1.00 59.41 68 MET A O 1
ATOM 553 N N . ASP A 1 69 ? -2.652 -21.010 -28.935 1.00 59.72 69 ASP A N 1
ATOM 554 C CA . ASP A 1 69 ? -3.864 -21.793 -29.195 1.00 59.72 69 ASP A CA 1
ATOM 555 C C . ASP A 1 69 ? -4.642 -21.235 -30.400 1.00 59.72 69 ASP A C 1
ATOM 557 O O . ASP A 1 69 ? -5.153 -22.009 -31.212 1.00 59.72 69 ASP A O 1
ATOM 561 N N . SER A 1 70 ? -4.669 -19.908 -30.578 1.00 58.59 70 SER A N 1
ATOM 562 C CA . SER A 1 70 ? -5.308 -19.262 -31.737 1.00 58.59 70 SER A CA 1
ATOM 563 C C . SER A 1 70 ? -4.562 -19.520 -33.054 1.00 58.59 70 SER A C 1
ATOM 565 O O . SER A 1 70 ? -5.195 -19.703 -34.092 1.00 58.59 70 SER A O 1
ATOM 567 N N . ASP A 1 71 ? -3.229 -19.606 -33.015 1.00 53.75 71 ASP A N 1
ATOM 568 C CA . ASP A 1 71 ? -2.378 -19.780 -34.201 1.00 53.75 71 ASP A CA 1
ATOM 569 C C . ASP A 1 71 ? -1.995 -21.245 -34.483 1.00 53.75 71 ASP A C 1
ATOM 571 O O . ASP A 1 71 ? -1.145 -21.516 -35.336 1.00 53.75 71 ASP A O 1
ATOM 575 N N . THR A 1 72 ? -2.629 -22.221 -33.823 1.00 55.94 72 THR A N 1
ATOM 576 C CA . THR A 1 72 ? -2.363 -23.650 -34.081 1.00 55.94 72 THR A CA 1
ATOM 577 C C . THR A 1 72 ? -2.644 -24.024 -35.546 1.00 55.94 72 THR A C 1
ATOM 579 O O . THR A 1 72 ? -1.909 -24.812 -36.138 1.00 55.94 72 THR A O 1
ATOM 582 N N . GLU A 1 73 ? -3.646 -23.399 -36.170 1.00 55.09 73 GLU A N 1
ATOM 583 C CA . GLU A 1 73 ? -3.989 -23.603 -37.585 1.00 55.09 73 GLU A CA 1
ATOM 584 C C . GLU A 1 73 ? -2.952 -22.979 -38.546 1.00 55.09 73 GLU A C 1
ATOM 586 O O . GLU A 1 73 ? -2.698 -23.512 -39.625 1.00 55.09 73 GLU A O 1
ATOM 591 N N . ILE A 1 74 ? -2.288 -21.887 -38.141 1.00 59.94 74 ILE A N 1
ATOM 592 C CA . ILE A 1 74 ? -1.244 -21.215 -38.936 1.00 59.94 74 ILE A CA 1
ATOM 593 C C . ILE A 1 74 ? 0.099 -21.951 -38.809 1.00 59.94 74 ILE A C 1
ATOM 595 O O . ILE A 1 74 ? 0.832 -22.084 -39.792 1.00 59.94 74 ILE A O 1
ATOM 599 N N . LEU A 1 75 ? 0.419 -22.462 -37.616 1.00 58.09 75 LEU A N 1
ATOM 600 C CA . LEU A 1 75 ? 1.650 -23.212 -37.350 1.00 58.09 75 LEU A CA 1
ATOM 601 C C . LEU A 1 75 ? 1.670 -24.597 -38.018 1.00 58.09 75 LEU A C 1
ATOM 603 O O . LEU A 1 75 ? 2.751 -25.081 -38.353 1.00 58.09 75 LEU A O 1
ATOM 607 N N . ASP A 1 76 ? 0.508 -25.209 -38.265 1.00 62.03 76 ASP A N 1
ATOM 608 C CA . ASP A 1 76 ? 0.405 -26.480 -39.001 1.00 62.03 76 ASP A CA 1
ATOM 609 C C . ASP A 1 76 ? 0.657 -26.307 -40.515 1.00 62.03 76 ASP A C 1
ATOM 611 O O . ASP A 1 76 ? 1.133 -27.225 -41.179 1.00 62.03 76 ASP A O 1
ATOM 615 N N . TYR A 1 77 ? 0.440 -25.103 -41.064 1.00 55.19 77 TYR A N 1
ATOM 616 C CA . TYR A 1 77 ? 0.647 -24.806 -42.490 1.00 55.19 77 TYR A CA 1
ATOM 617 C C . TYR A 1 77 ? 2.118 -24.529 -42.870 1.00 55.19 77 TYR A C 1
ATOM 619 O O . TYR A 1 77 ? 2.467 -24.510 -44.050 1.00 55.19 77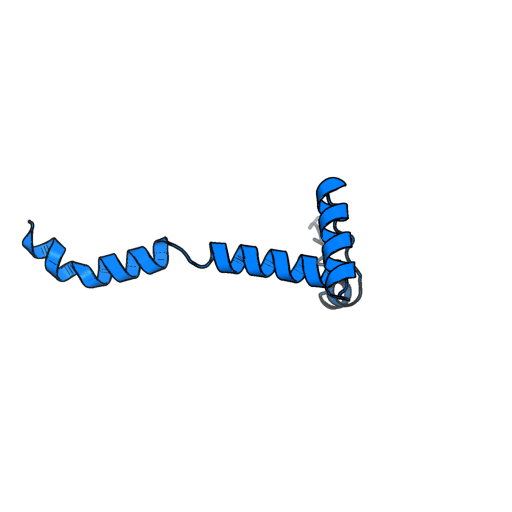 TYR A O 1
ATOM 627 N N . LEU A 1 78 ? 2.999 -24.305 -41.888 1.00 60.34 78 LEU A N 1
ATOM 628 C CA . LEU A 1 78 ? 4.425 -24.003 -42.098 1.00 60.34 78 LEU A CA 1
ATOM 629 C C . LEU A 1 78 ? 5.352 -25.226 -41.956 1.00 60.34 78 LEU A C 1
ATOM 631 O O . LEU A 1 78 ? 6.575 -25.061 -41.923 1.00 60.34 78 LEU A O 1
ATOM 635 N N . LYS A 1 79 ? 4.790 -26.435 -41.872 1.00 50.88 79 LYS A N 1
ATOM 636 C CA . LYS A 1 79 ? 5.527 -27.702 -41.794 1.00 50.88 79 LYS A CA 1
ATOM 637 C C . LYS A 1 79 ? 5.629 -28.390 -43.153 1.00 50.88 79 LYS A C 1
ATOM 639 O O . LYS A 1 79 ? 6.734 -28.901 -43.447 1.00 50.88 79 LYS A O 1
#

Radius of gyration: 22.2 Å; Cα contacts (8 Å, |Δi|>4): 15; chains: 1; bounding box: 22×50×62 Å

Mean predicted aligned error: 13.78 Å

Secondary structure (DSSP, 8-state):
---------HHHHHHS-------HHHHHHHHHHHHHHT--HHHHHHHHHHHHHHHHHS-HHHHHHHHHHHTHHHHHTT-